Protein AF-A0A968FV53-F1 (afdb_monomer_lite)

pLDDT: mean 91.14, std 10.56, range [54.5, 98.19]

Secondary structure (DSSP, 8-state):
--------S---HHHHHHHHTS-HHHHHHHHHH-

Radius of gyration: 10.49 Å; chains: 1; bounding box: 20×23×22 Å

Structure (mmCIF, N/CA/C/O backbone):
data_AF-A0A968FV53-F1
#
_entry.id   AF-A0A968FV53-F1
#
loop_
_atom_site.group_PDB
_atom_site.id
_atom_site.type_symbol
_atom_site.label_atom_id
_atom_site.label_alt_id
_atom_site.label_comp_id
_atom_site.label_asym_id
_atom_site.label_entity_id
_atom_site.label_seq_id
_atom_site.pdbx_PDB_ins_code
_atom_site.Cartn_x
_atom_site.Cartn_y
_atom_site.Cartn_z
_atom_site.occupancy
_atom_site.B_iso_or_equiv
_atom_site.auth_seq_id
_atom_site.auth_comp_id
_atom_site.auth_asym_id
_atom_site.auth_atom_id
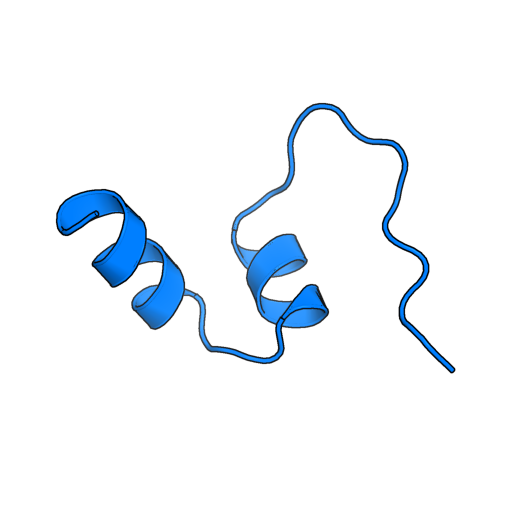_atom_site.pdbx_PDB_model_num
ATOM 1 N N . MET A 1 1 ? -12.119 -16.987 4.723 1.00 54.50 1 MET A N 1
ATOM 2 C CA . MET A 1 1 ? -12.736 -15.711 5.147 1.00 54.50 1 MET A CA 1
ATOM 3 C C . MET A 1 1 ? -12.312 -14.659 4.142 1.00 54.50 1 MET A C 1
ATOM 5 O O . MET A 1 1 ? -11.129 -14.616 3.838 1.00 54.50 1 MET A O 1
ATOM 9 N N . LYS A 1 2 ? -13.236 -13.883 3.562 1.00 59.97 2 LYS A N 1
ATOM 10 C CA . LYS A 1 2 ? -12.829 -12.718 2.760 1.00 59.97 2 LYS A CA 1
ATOM 11 C C . LYS A 1 2 ? -12.185 -11.706 3.717 1.00 59.97 2 LYS A C 1
ATOM 13 O O . LYS A 1 2 ? -12.763 -11.51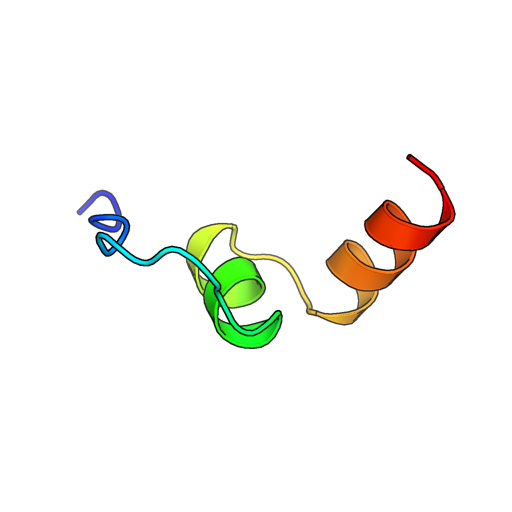9 4.790 1.00 59.97 2 LYS A O 1
ATOM 18 N N . PRO A 1 3 ? -11.029 -11.104 3.392 1.00 64.31 3 PRO A N 1
ATOM 19 C CA . PRO A 1 3 ? -10.492 -10.038 4.221 1.00 64.31 3 PRO A CA 1
ATOM 20 C C . PRO A 1 3 ? -11.523 -8.909 4.265 1.00 64.31 3 PRO A C 1
ATOM 22 O O . PRO A 1 3 ? -11.954 -8.395 3.232 1.00 64.31 3 PRO A O 1
ATOM 25 N N . THR A 1 4 ? -11.984 -8.583 5.468 1.00 81.88 4 THR A N 1
ATOM 26 C CA . THR A 1 4 ? -12.833 -7.418 5.698 1.00 81.88 4 THR A CA 1
ATOM 27 C C . THR A 1 4 ? -11.942 -6.197 5.533 1.00 81.88 4 THR A C 1
ATOM 29 O O . THR A 1 4 ? -11.058 -5.974 6.359 1.00 81.88 4 THR A O 1
ATOM 32 N N . ILE A 1 5 ? -12.123 -5.450 4.444 1.00 86.50 5 ILE A N 1
ATOM 33 C CA . ILE A 1 5 ? -11.335 -4.243 4.186 1.00 86.50 5 ILE A CA 1
ATOM 34 C C . ILE A 1 5 ? -11.680 -3.212 5.278 1.00 86.50 5 ILE A C 1
ATOM 36 O O . ILE A 1 5 ? -12.863 -2.917 5.460 1.00 86.50 5 ILE A O 1
ATOM 40 N N . PRO A 1 6 ? -10.691 -2.698 6.034 1.00 89.88 6 PRO A N 1
ATOM 41 C CA . PRO A 1 6 ? -10.923 -1.673 7.049 1.00 89.88 6 PRO A CA 1
ATOM 42 C C . PRO A 1 6 ? -11.525 -0.388 6.464 1.00 89.88 6 PRO A C 1
ATOM 44 O O . PRO A 1 6 ? -11.169 0.010 5.360 1.00 89.88 6 PRO A O 1
ATOM 47 N N . ASP A 1 7 ? -12.368 0.307 7.229 1.00 92.38 7 ASP A N 1
ATOM 48 C CA . ASP A 1 7 ? -12.839 1.649 6.862 1.00 92.38 7 ASP A CA 1
ATOM 49 C C . ASP A 1 7 ? -11.756 2.688 7.198 1.00 92.38 7 ASP A C 1
ATOM 51 O O . ASP A 1 7 ? -11.642 3.169 8.329 1.00 92.38 7 ASP A O 1
ATOM 55 N N . LYS A 1 8 ? -10.868 2.942 6.232 1.00 93.75 8 LYS A N 1
ATOM 56 C CA . LYS A 1 8 ? -9.747 3.884 6.339 1.00 93.75 8 LYS A CA 1
ATOM 57 C C . LYS A 1 8 ? -9.643 4.716 5.065 1.00 93.75 8 LYS A C 1
ATOM 59 O O . LYS A 1 8 ? -9.761 4.191 3.964 1.00 93.75 8 LYS A O 1
ATOM 64 N N . LEU A 1 9 ? -9.326 6.002 5.225 1.00 94.94 9 LEU A N 1
ATOM 65 C CA . LEU A 1 9 ? -9.074 6.921 4.104 1.00 94.94 9 LEU A CA 1
ATOM 66 C C . LEU A 1 9 ? -7.734 6.659 3.406 1.00 94.94 9 LEU A C 1
ATOM 68 O O . LEU A 1 9 ? -7.617 6.867 2.204 1.00 94.94 9 LEU A O 1
ATOM 72 N N . PHE A 1 10 ? -6.727 6.207 4.156 1.00 95.31 10 PHE A N 1
ATOM 73 C CA . PHE A 1 10 ? -5.395 5.921 3.633 1.00 95.31 10 PHE A CA 1
ATOM 74 C C . PHE A 1 10 ? -4.891 4.591 4.175 1.00 95.31 10 PHE A C 1
ATOM 76 O O . PHE A 1 10 ? -5.089 4.265 5.348 1.00 95.31 10 PHE A O 1
ATOM 83 N N . PHE A 1 11 ? -4.187 3.863 3.318 1.00 94.94 11 PHE A N 1
ATOM 84 C CA . PHE A 1 11 ? -3.527 2.610 3.645 1.00 94.94 11 PHE A CA 1
ATOM 85 C C . PHE A 1 11 ? -2.032 2.751 3.405 1.00 94.94 11 PHE A C 1
ATOM 87 O O . PHE A 1 11 ? -1.597 3.405 2.456 1.00 94.94 11 PHE A O 1
ATOM 94 N N . LYS A 1 12 ? -1.225 2.105 4.242 1.00 96.19 12 LYS A N 1
ATOM 95 C CA . LYS A 1 12 ? 0.182 1.883 3.911 1.00 96.19 12 LYS A CA 1
ATOM 96 C C . LYS A 1 12 ? 0.255 0.857 2.780 1.00 96.19 12 LYS A C 1
ATOM 98 O O . LYS A 1 12 ? -0.504 -0.107 2.778 1.00 96.19 12 LYS A O 1
ATOM 103 N N . ILE A 1 13 ? 1.232 0.989 1.881 1.00 96.38 13 ILE A N 1
ATOM 104 C CA . ILE A 1 13 ? 1.424 0.032 0.774 1.00 96.38 13 ILE A CA 1
ATOM 105 C C . ILE A 1 13 ? 1.544 -1.426 1.250 1.00 96.38 13 ILE A C 1
ATOM 107 O O . ILE A 1 13 ? 1.074 -2.333 0.577 1.00 96.38 13 ILE A O 1
ATOM 111 N N . GLY A 1 14 ? 2.112 -1.658 2.440 1.00 96.38 14 GLY A N 1
ATOM 112 C CA . GLY A 1 14 ? 2.170 -2.989 3.046 1.00 96.38 14 GLY A CA 1
ATOM 113 C C . GLY A 1 14 ? 0.808 -3.569 3.429 1.00 96.38 14 GLY A C 1
ATOM 114 O O . GLY A 1 14 ? 0.612 -4.766 3.270 1.00 96.38 14 GLY A O 1
ATOM 115 N N . GLU A 1 15 ? -0.139 -2.738 3.872 1.00 95.62 15 GLU A N 1
ATOM 116 C CA . GLU A 1 15 ? -1.509 -3.187 4.162 1.00 95.62 15 GLU A CA 1
ATOM 117 C C . GLU A 1 15 ? -2.222 -3.577 2.865 1.00 95.62 15 GLU A C 1
ATOM 119 O O . GLU A 1 15 ? -2.887 -4.606 2.804 1.00 95.62 15 GLU A O 1
ATOM 124 N N . VAL A 1 16 ? -2.043 -2.783 1.804 1.00 94.75 16 VAL A N 1
ATOM 125 C CA . VAL A 1 16 ? -2.607 -3.096 0.484 1.00 94.75 16 VAL A CA 1
ATOM 126 C C . VAL A 1 16 ? -2.008 -4.396 -0.055 1.00 94.75 16 VAL A C 1
ATOM 128 O O . VAL A 1 16 ? -2.759 -5.266 -0.485 1.00 94.75 16 VAL A O 1
ATOM 131 N N . ALA A 1 17 ? -0.685 -4.559 0.034 1.00 96.25 17 ALA A N 1
ATOM 132 C CA . ALA A 1 17 ? 0.040 -5.763 -0.377 1.00 96.25 17 ALA A CA 1
ATOM 133 C C . ALA A 1 17 ? -0.513 -7.033 0.293 1.00 96.25 17 ALA A C 1
ATOM 135 O O . ALA A 1 17 ? -0.760 -8.030 -0.382 1.00 96.25 17 ALA A O 1
ATOM 136 N N . GLU A 1 18 ? -0.783 -6.976 1.600 1.00 94.88 18 GLU A N 1
ATOM 137 C CA . GLU A 1 18 ? -1.399 -8.076 2.348 1.00 94.88 18 GLU A CA 1
ATOM 138 C C . GLU A 1 18 ? -2.845 -8.351 1.903 1.00 94.88 18 GLU A C 1
ATOM 140 O O . GLU A 1 18 ? -3.219 -9.507 1.709 1.00 94.88 18 GLU A O 1
ATOM 145 N N . ILE A 1 19 ? -3.649 -7.303 1.687 1.00 93.25 19 ILE A N 1
ATOM 146 C CA . ILE A 1 19 ? -5.052 -7.426 1.256 1.00 93.25 19 ILE A CA 1
ATOM 147 C C . ILE A 1 19 ? -5.164 -8.06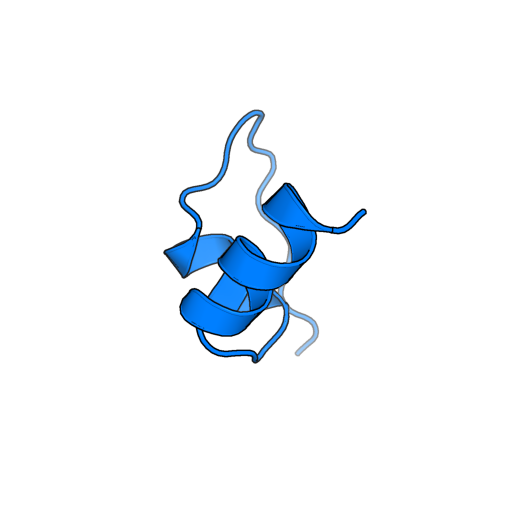4 -0.134 1.00 93.25 19 ILE A C 1
ATOM 149 O O . ILE A 1 19 ? -6.044 -8.901 -0.351 1.00 93.25 19 ILE A O 1
ATOM 153 N N . VAL A 1 20 ? -4.306 -7.663 -1.078 1.00 93.75 20 VAL A N 1
ATOM 154 C CA . VAL A 1 20 ? -4.356 -8.147 -2.468 1.00 93.75 20 VAL A CA 1
ATOM 155 C C . VAL A 1 20 ? -3.489 -9.385 -2.718 1.00 93.75 20 VAL A C 1
ATOM 157 O O . VAL A 1 20 ? -3.646 -10.034 -3.749 1.00 93.75 20 VAL A O 1
ATOM 160 N N . GLY A 1 21 ? -2.602 -9.738 -1.783 1.00 95.38 21 GLY A N 1
ATOM 161 C CA . GLY A 1 21 ? -1.743 -10.918 -1.871 1.00 95.38 21 GLY A CA 1
ATOM 162 C C . GLY A 1 21 ? -0.586 -10.786 -2.865 1.00 95.38 21 GLY A C 1
ATOM 163 O O . GLY A 1 21 ? -0.225 -11.773 -3.503 1.00 95.38 21 GLY A O 1
ATOM 164 N N . VAL A 1 22 ? -0.011 -9.588 -3.014 1.00 96.81 22 VAL A N 1
ATOM 165 C CA . VAL A 1 22 ? 1.152 -9.333 -3.890 1.00 96.81 22 VAL A CA 1
ATOM 166 C C . VAL A 1 22 ? 2.270 -8.633 -3.121 1.00 96.81 22 VAL A C 1
ATOM 168 O O . VAL A 1 22 ? 2.031 -8.035 -2.075 1.00 96.81 22 VAL A O 1
ATOM 171 N N . GLU A 1 23 ? 3.501 -8.674 -3.629 1.00 97.88 23 GLU A N 1
ATOM 172 C CA . GLU A 1 23 ? 4.615 -7.959 -3.001 1.00 97.88 23 GLU A CA 1
ATOM 173 C C . GLU A 1 23 ? 4.518 -6.436 -3.180 1.00 97.88 23 GLU A C 1
ATOM 175 O O . GLU A 1 23 ? 4.049 -5.935 -4.200 1.00 97.88 23 GLU A O 1
ATOM 180 N N . GLN A 1 24 ? 5.040 -5.674 -2.213 1.00 98.19 24 GLN A N 1
ATOM 181 C CA . GLN A 1 24 ? 4.999 -4.204 -2.234 1.00 98.19 24 GLN A CA 1
ATOM 182 C C . GLN A 1 24 ? 5.614 -3.596 -3.503 1.00 98.19 24 GLN A C 1
ATOM 184 O O . GLN A 1 24 ? 5.125 -2.581 -3.991 1.00 98.19 24 GLN A O 1
ATOM 189 N N . HIS A 1 25 ? 6.674 -4.205 -4.044 1.00 97.38 25 HIS A N 1
ATOM 190 C CA . HIS A 1 25 ? 7.340 -3.701 -5.245 1.00 97.38 25 HIS A CA 1
ATOM 191 C C . HIS A 1 25 ? 6.448 -3.800 -6.498 1.00 97.38 25 HIS A C 1
ATOM 193 O O . HIS A 1 25 ? 6.566 -2.962 -7.385 1.00 97.38 25 HIS A O 1
ATOM 199 N N . VAL A 1 26 ? 5.517 -4.763 -6.547 1.00 97.69 26 VAL A N 1
ATOM 200 C CA . VAL A 1 26 ? 4.524 -4.887 -7.629 1.00 97.69 26 VAL A CA 1
ATOM 201 C C . VAL A 1 26 ? 3.558 -3.706 -7.599 1.00 97.69 26 VAL A C 1
ATOM 203 O O . VAL A 1 26 ? 3.284 -3.107 -8.631 1.00 97.69 26 VAL A O 1
ATOM 206 N N . LEU A 1 27 ? 3.087 -3.329 -6.408 1.00 97.38 27 LEU A N 1
ATOM 207 C CA . LEU A 1 27 ? 2.204 -2.172 -6.242 1.00 97.38 27 LEU A CA 1
ATOM 208 C C . LEU A 1 27 ? 2.910 -0.851 -6.578 1.00 97.38 27 LEU A C 1
ATOM 210 O O . LEU A 1 27 ? 2.287 0.027 -7.162 1.00 97.38 27 LEU A O 1
ATOM 214 N N . ARG A 1 28 ? 4.207 -0.717 -6.258 1.00 96.56 28 ARG A N 1
ATOM 215 C CA . ARG A 1 28 ? 5.012 0.448 -6.672 1.00 96.56 28 ARG A CA 1
ATOM 216 C C . ARG A 1 28 ? 5.140 0.548 -8.183 1.00 96.56 28 ARG A C 1
ATOM 218 O O . ARG A 1 28 ? 4.934 1.616 -8.732 1.00 96.56 28 ARG A O 1
ATOM 225 N N . TYR A 1 29 ? 5.420 -0.576 -8.837 1.00 97.06 29 TYR A N 1
ATOM 226 C CA . TYR A 1 29 ? 5.453 -0.627 -10.292 1.00 97.06 29 TYR A CA 1
ATOM 227 C C . TYR A 1 29 ? 4.111 -0.192 -10.903 1.00 97.06 29 TYR A C 1
ATOM 229 O O . TYR A 1 29 ? 4.100 0.514 -11.901 1.00 97.06 29 TYR A O 1
ATOM 237 N N . TRP A 1 30 ? 2.978 -0.550 -10.289 1.00 95.75 30 TRP A N 1
ATOM 238 C CA . TRP A 1 30 ? 1.674 -0.092 -10.773 1.00 95.75 30 TRP A CA 1
ATOM 239 C C . TRP A 1 30 ? 1.442 1.412 -10.592 1.00 95.75 30 TRP A C 1
ATOM 241 O O . T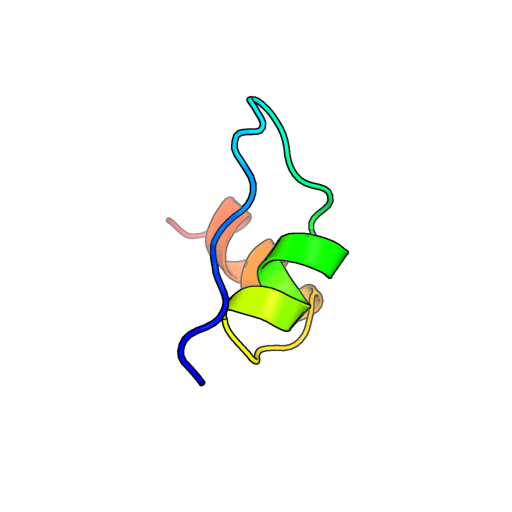RP A 1 30 ? 0.896 2.011 -11.506 1.00 95.75 30 TRP A O 1
ATOM 251 N N . GLU A 1 31 ? 1.859 2.015 -9.469 1.00 92.94 31 GLU A N 1
ATOM 252 C CA . GLU A 1 31 ? 1.746 3.473 -9.242 1.00 92.94 31 GLU A CA 1
ATOM 253 C C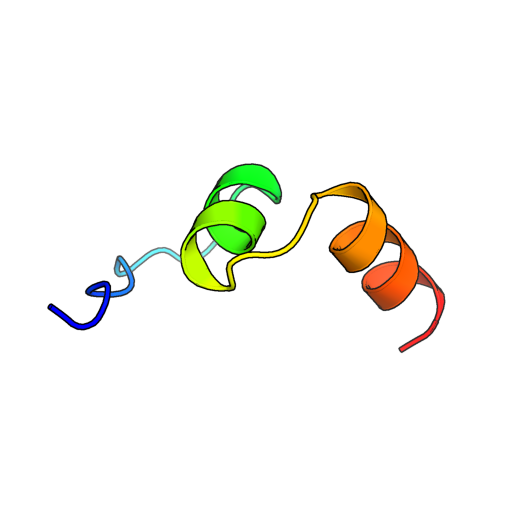 . GLU A 1 31 ? 2.514 4.303 -10.281 1.00 92.94 31 GLU A C 1
ATOM 255 O O . GLU A 1 31 ? 2.120 5.431 -10.570 1.00 92.94 31 GLU A O 1
ATOM 260 N N . ASP A 1 32 ? 3.610 3.763 -1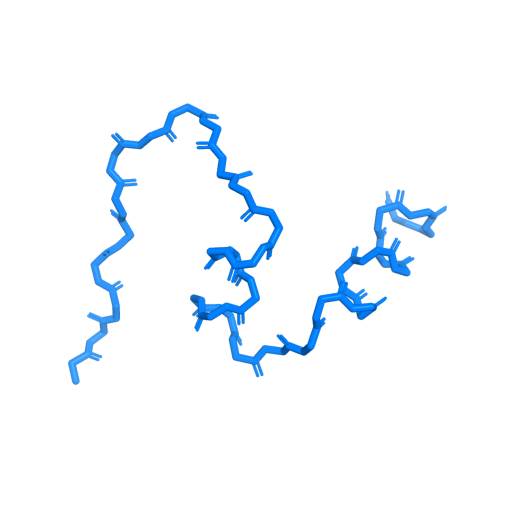0.818 1.00 93.94 32 ASP A N 1
ATOM 261 C CA . ASP A 1 32 ? 4.434 4.457 -11.809 1.00 93.94 32 ASP A CA 1
ATOM 262 C C . ASP A 1 32 ? 3.905 4.282 -13.250 1.00 93.94 32 ASP A C 1
ATOM 264 O O . ASP A 1 32 ? 4.138 5.143 -14.100 1.00 93.94 32 ASP A O 1
ATOM 268 N N . GLU A 1 33 ? 3.196 3.184 -13.539 1.00 92.75 33 GLU A N 1
ATOM 269 C CA . GLU A 1 33 ? 2.829 2.770 -14.906 1.00 92.75 33 GLU A CA 1
ATOM 270 C C . GLU A 1 33 ? 1.335 2.930 -15.255 1.00 92.75 33 GLU A C 1
ATOM 272 O O . GLU A 1 33 ? 0.995 2.934 -16.442 1.00 92.75 33 GLU A O 1
ATOM 277 N N . PHE A 1 34 ? 0.441 3.044 -14.264 1.00 83.38 34 PHE A N 1
ATOM 278 C CA . PHE A 1 34 ? -1.020 3.127 -14.443 1.00 83.38 34 PHE A CA 1
ATOM 279 C C . PHE A 1 34 ? -1.630 4.323 -13.706 1.00 83.38 34 PHE A C 1
ATOM 281 O O . PHE A 1 34 ? -2.522 4.968 -14.306 1.00 83.38 34 PHE A O 1
#

Foldseek 3Di:
DQPPDDPDPDDDLVVVCVNVVHDSVVVVVVVVPD

Sequence (34 aa):
MKPTIPDKLFFKIGEVAEIVGVEQHVLRYWEDEF